Protein AF-A0A699XXW2-F1 (afdb_monomer_lite)

Sequence (55 aa):
LAQVTGTVSKEKRVEDVPVIRDFPEVFLEDLPGLPPPRQVEFRIDLIPGATPVAR

Foldseek 3Di:
DDDDDDPPPPPDDPCNPPVCVVCVVCPDPDHDPDDPDDPDDDDDDDDPPDDDDDD

Structure (mmCIF, N/CA/C/O backbone):
data_AF-A0A699XXW2-F1
#
_entry.id   AF-A0A699XXW2-F1
#
loop_
_atom_site.group_PDB
_atom_site.id
_atom_site.type_symbol
_atom_site.label_atom_id
_atom_site.label_alt_id
_atom_site.label_comp_id
_atom_site.label_asym_id
_atom_site.label_entity_id
_atom_site.label_seq_id
_atom_site.pdbx_PDB_ins_code
_atom_site.Cartn_x
_atom_site.Cartn_y
_atom_site.Cartn_z
_atom_site.occupancy
_atom_site.B_iso_or_equiv
_atom_site.auth_seq_id
_atom_site.auth_comp_id
_atom_site.auth_asym_id
_atom_site.auth_atom_id
_atom_site.pdbx_PDB_model_num
ATOM 1 N N . LEU A 1 1 ? -26.993 45.139 -2.540 1.00 52.72 1 LEU A N 1
ATOM 2 C CA . LEU A 1 1 ? -26.039 44.770 -1.470 1.00 52.72 1 LEU A CA 1
ATOM 3 C C . LEU A 1 1 ? -25.882 43.258 -1.523 1.00 52.72 1 LEU A C 1
ATOM 5 O O . LEU A 1 1 ? -26.880 42.577 -1.343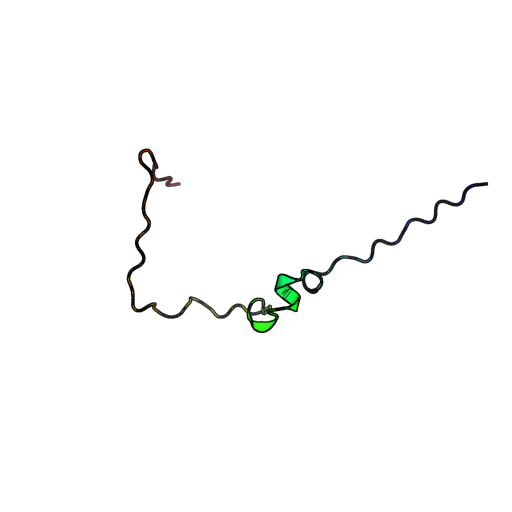 1.00 52.72 1 LEU A O 1
ATOM 9 N N . ALA A 1 2 ? -24.704 42.736 -1.863 1.00 61.12 2 ALA A N 1
ATOM 10 C CA . ALA A 1 2 ? -24.454 41.295 -1.839 1.00 61.12 2 ALA A CA 1
ATOM 11 C C . ALA A 1 2 ? -23.673 40.964 -0.565 1.00 61.12 2 ALA A C 1
ATOM 13 O O . ALA A 1 2 ? -22.636 41.575 -0.311 1.00 61.12 2 ALA A O 1
ATOM 14 N N . GLN A 1 3 ? -24.190 40.042 0.245 1.00 61.50 3 GLN A N 1
ATOM 15 C CA . GLN A 1 3 ? -23.457 39.505 1.386 1.00 61.50 3 GLN A CA 1
ATOM 16 C C . GLN A 1 3 ? -22.723 38.246 0.936 1.00 61.50 3 GLN A C 1
ATOM 18 O O . GLN A 1 3 ? -23.347 37.260 0.551 1.00 61.50 3 GLN A O 1
ATOM 23 N N . VAL A 1 4 ? -21.393 38.294 0.963 1.00 68.75 4 VAL A N 1
ATOM 24 C CA . VAL A 1 4 ? -20.552 37.109 0.797 1.00 68.75 4 VAL A CA 1
ATOM 25 C C . VAL A 1 4 ? -20.459 36.442 2.164 1.00 68.75 4 VAL A C 1
ATOM 27 O O . VAL A 1 4 ? -19.674 36.854 3.014 1.00 68.75 4 VAL A O 1
ATOM 30 N N . THR A 1 5 ? -21.288 35.431 2.406 1.00 69.12 5 THR A N 1
ATOM 31 C CA . THR A 1 5 ? -21.084 34.520 3.534 1.00 69.12 5 THR A CA 1
ATOM 32 C C . THR A 1 5 ? -19.981 33.550 3.140 1.00 69.12 5 THR A C 1
ATOM 34 O O . THR A 1 5 ? -20.192 32.692 2.282 1.00 69.12 5 THR A O 1
ATOM 37 N N . GLY A 1 6 ? -18.795 33.700 3.732 1.00 63.78 6 GLY A N 1
ATOM 38 C CA . GLY A 1 6 ? -17.748 32.691 3.618 1.00 63.78 6 GLY A CA 1
ATOM 39 C C . GLY A 1 6 ? -18.312 31.358 4.095 1.00 63.78 6 GLY A C 1
ATOM 40 O O . GLY A 1 6 ? -18.711 31.231 5.252 1.00 63.78 6 GLY A O 1
ATOM 41 N N . THR A 1 7 ? -18.414 30.380 3.199 1.00 66.38 7 THR A N 1
ATOM 42 C CA . THR A 1 7 ? -18.776 29.024 3.594 1.00 66.38 7 THR A CA 1
ATOM 43 C C . THR A 1 7 ? -17.657 28.527 4.491 1.00 66.38 7 THR A C 1
ATOM 45 O O . THR A 1 7 ? -16.536 28.340 4.017 1.00 66.38 7 THR A O 1
ATOM 48 N N . VAL A 1 8 ? -17.937 28.347 5.781 1.00 67.75 8 VAL A N 1
ATOM 49 C CA . VAL A 1 8 ? -17.034 27.625 6.675 1.00 67.75 8 VAL A CA 1
ATOM 50 C C . VAL A 1 8 ? -16.955 26.213 6.108 1.00 67.75 8 VAL A C 1
ATOM 52 O O . VAL A 1 8 ? -17.885 25.419 6.254 1.00 67.75 8 VAL A O 1
ATOM 55 N N . SER A 1 9 ? -15.903 25.930 5.341 1.00 67.00 9 SER A N 1
ATOM 56 C CA . SER A 1 9 ? -15.653 24.596 4.822 1.00 67.00 9 SER A CA 1
ATOM 57 C C . SER A 1 9 ? -15.455 23.704 6.031 1.00 67.00 9 SER A C 1
ATOM 59 O O . SER A 1 9 ? -14.501 23.895 6.783 1.00 67.00 9 SER A O 1
ATOM 61 N N . LYS A 1 10 ? -16.385 22.772 6.240 1.00 69.38 10 LYS A N 1
ATOM 62 C CA . LYS A 1 10 ? -16.240 21.730 7.250 1.00 69.38 10 LYS A CA 1
ATOM 63 C C . LYS A 1 10 ? -14.894 21.059 6.987 1.00 69.38 10 LYS A C 1
ATOM 65 O O . LYS A 1 10 ? -14.670 20.562 5.883 1.00 69.38 10 LYS A O 1
ATOM 70 N N . GLU A 1 11 ? -13.986 21.161 7.947 1.00 75.25 11 GLU A N 1
ATOM 71 C CA . GLU A 1 11 ? -12.659 20.573 7.844 1.00 75.25 11 GLU A CA 1
ATOM 72 C C . GLU A 1 11 ? -12.836 19.078 7.575 1.00 75.25 11 GLU A C 1
ATOM 74 O O . GLU A 1 11 ? -13.504 18.384 8.345 1.00 75.25 11 GLU A O 1
ATOM 79 N N . LYS A 1 12 ? -12.361 18.616 6.413 1.00 77.62 12 LYS A N 1
ATOM 80 C CA . LYS 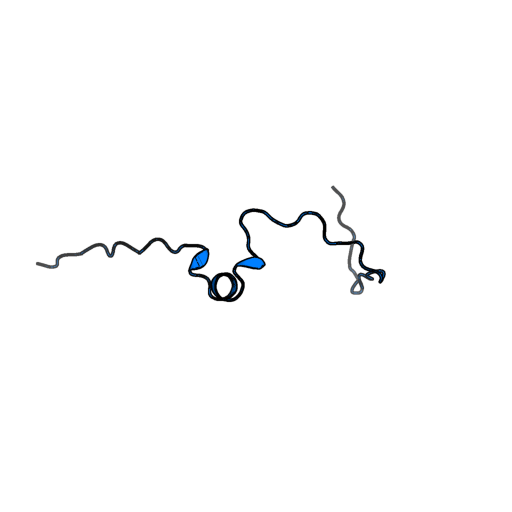A 1 12 ? -12.496 17.213 6.023 1.00 77.62 12 LYS A CA 1
ATOM 81 C C . LYS A 1 12 ? -11.555 16.407 6.895 1.00 77.62 12 LYS A C 1
ATOM 83 O O . LYS A 1 12 ? -10.344 16.630 6.854 1.00 77.62 12 LYS A O 1
ATOM 88 N N . ARG A 1 13 ? -12.117 15.489 7.668 1.00 82.94 13 ARG A N 1
ATOM 89 C CA . ARG A 1 13 ? -11.344 14.579 8.504 1.00 82.94 13 ARG A CA 1
ATOM 90 C C . ARG A 1 13 ? -10.892 13.389 7.666 1.00 82.94 13 ARG A C 1
ATOM 92 O O . ARG A 1 13 ? -11.494 13.079 6.638 1.00 82.94 13 ARG A O 1
ATOM 99 N N . VAL A 1 14 ? -9.829 12.716 8.090 1.00 80.88 14 VAL A N 1
ATOM 100 C CA . VAL A 1 14 ? -9.346 11.502 7.412 1.00 80.88 14 VAL A CA 1
ATOM 101 C C . VAL A 1 14 ? -10.429 10.416 7.437 1.00 80.88 14 VAL A C 1
ATOM 103 O O . VAL A 1 14 ? -10.659 9.728 6.447 1.00 80.88 14 VAL A O 1
ATOM 106 N N . GLU A 1 15 ? -11.193 10.373 8.522 1.00 83.06 15 GLU A N 1
ATOM 107 C CA . GLU A 1 15 ? -12.358 9.510 8.719 1.00 83.06 15 GLU A CA 1
ATOM 108 C C . GLU A 1 15 ? -13.485 9.732 7.685 1.00 83.06 15 GLU A C 1
ATOM 110 O O . GLU A 1 15 ? -14.330 8.856 7.501 1.00 83.06 15 GLU A O 1
ATOM 115 N N . ASP A 1 16 ? -13.504 10.871 6.977 1.00 86.25 16 ASP A N 1
ATOM 116 C CA . ASP A 1 16 ? -14.484 11.142 5.915 1.00 86.25 16 ASP A CA 1
ATOM 117 C C . ASP A 1 16 ? -14.141 10.424 4.595 1.00 86.25 16 ASP A C 1
ATOM 119 O O . ASP A 1 16 ? -14.957 10.400 3.664 1.00 86.25 16 ASP A O 1
ATOM 123 N N . VAL A 1 17 ? -12.941 9.845 4.476 1.00 88.62 17 VAL A N 1
ATOM 124 C CA . VAL A 1 17 ? -12.542 9.079 3.292 1.00 88.62 17 VAL A CA 1
ATOM 125 C C . VAL A 1 17 ? -13.278 7.730 3.307 1.00 88.62 17 VAL A C 1
ATOM 127 O O . VAL A 1 17 ? -13.120 6.970 4.263 1.00 88.62 17 VAL A O 1
ATOM 130 N N . PRO A 1 18 ? -14.034 7.370 2.246 1.00 88.88 18 PRO A N 1
ATOM 131 C CA . PRO A 1 18 ? -14.847 6.151 2.231 1.00 88.88 18 PRO A CA 1
ATOM 132 C C . PRO A 1 18 ? -14.074 4.882 2.599 1.00 88.88 18 PRO A C 1
ATOM 134 O O . PRO A 1 18 ? -14.546 4.103 3.413 1.00 88.88 18 PRO A O 1
ATOM 137 N N . VAL A 1 19 ? -12.845 4.722 2.091 1.00 88.12 19 VAL A N 1
ATOM 138 C CA . VAL A 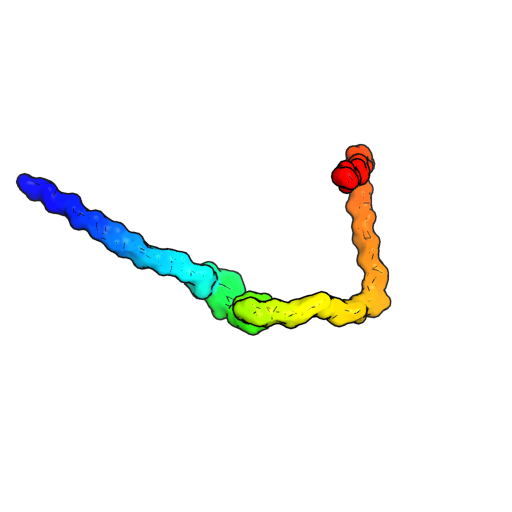1 19 ? -12.013 3.545 2.392 1.00 88.12 19 VAL A CA 1
ATOM 139 C C . VAL A 1 19 ? -11.625 3.443 3.870 1.00 88.12 19 VAL A C 1
ATOM 141 O O . VAL A 1 19 ? -11.473 2.347 4.385 1.00 88.12 19 VAL A O 1
ATOM 144 N N . ILE A 1 20 ? -11.481 4.570 4.565 1.00 85.88 20 ILE A N 1
ATOM 145 C CA . ILE A 1 20 ? -11.098 4.594 5.982 1.00 85.88 20 ILE A CA 1
ATOM 146 C C . ILE A 1 20 ? -12.320 4.281 6.843 1.00 85.88 20 ILE A C 1
ATOM 148 O O . ILE A 1 20 ? -12.235 3.494 7.781 1.00 85.88 20 ILE A O 1
ATOM 152 N N . ARG A 1 21 ? -13.483 4.827 6.470 1.00 86.38 21 ARG A N 1
ATOM 153 C CA . ARG A 1 21 ? -14.759 4.535 7.131 1.00 86.38 21 ARG A CA 1
ATOM 154 C C . ARG A 1 21 ? -15.191 3.079 6.969 1.00 86.38 21 ARG A C 1
ATOM 156 O O . ARG A 1 21 ? -15.748 2.512 7.903 1.00 86.38 21 ARG A O 1
ATOM 163 N N . ASP A 1 22 ? -14.971 2.502 5.793 1.00 90.56 22 ASP A N 1
ATOM 164 C CA . ASP A 1 22 ? -15.379 1.131 5.492 1.00 90.56 22 ASP A CA 1
ATOM 165 C C . ASP A 1 22 ? -14.404 0.095 6.102 1.00 90.56 22 ASP A C 1
ATOM 167 O O . ASP A 1 22 ? -14.777 -1.066 6.249 1.00 90.56 22 ASP A O 1
ATOM 171 N N . PHE A 1 23 ? -13.188 0.514 6.499 1.00 86.38 23 PHE A N 1
ATOM 172 C CA . PHE A 1 23 ? -12.147 -0.339 7.096 1.00 86.38 23 PHE A CA 1
ATOM 173 C C . PHE A 1 23 ? -11.431 0.327 8.294 1.00 86.38 23 PHE A C 1
ATOM 175 O O . PHE A 1 23 ? -10.214 0.543 8.249 1.00 86.38 23 PHE A O 1
ATOM 182 N N . PRO A 1 24 ? -12.144 0.649 9.388 1.00 80.00 24 PRO A N 1
ATOM 183 C CA . PRO A 1 24 ? -11.570 1.398 10.505 1.00 80.00 24 PRO A CA 1
ATOM 184 C C . PRO A 1 24 ? -10.455 0.631 11.238 1.00 80.00 24 PRO A C 1
ATOM 186 O O . PRO A 1 24 ? -9.509 1.249 11.719 1.00 80.00 24 PRO A O 1
ATOM 189 N N . GLU A 1 25 ? -10.498 -0.706 11.276 1.00 78.94 25 GLU A N 1
ATOM 190 C CA . GLU A 1 25 ? -9.435 -1.533 11.874 1.00 78.94 25 GLU A CA 1
ATOM 191 C C . GLU A 1 25 ? -8.145 -1.646 11.040 1.00 78.94 25 GLU A C 1
ATOM 193 O O . GLU A 1 25 ? -7.119 -2.091 11.555 1.00 78.94 25 GLU A O 1
ATOM 198 N N . VAL A 1 26 ? -8.169 -1.268 9.758 1.00 78.50 26 VAL A N 1
ATOM 199 C CA . VAL A 1 26 ? -6.977 -1.300 8.885 1.00 78.50 26 VAL A CA 1
ATOM 200 C C . VAL A 1 26 ? -6.150 -0.025 9.042 1.00 78.50 26 VAL A C 1
ATOM 202 O O . VAL A 1 26 ? -4.930 -0.045 8.887 1.00 78.50 26 VAL A O 1
ATOM 205 N N . PHE A 1 27 ? -6.818 1.078 9.373 1.00 74.44 27 PHE A N 1
ATOM 206 C CA . PHE A 1 27 ? -6.233 2.407 9.519 1.00 74.44 27 PHE A CA 1
ATOM 207 C C . PHE A 1 27 ? -6.298 2.874 10.976 1.00 74.44 27 PHE A C 1
ATOM 209 O O . PHE A 1 27 ? -6.676 4.010 11.256 1.00 74.44 27 PHE A O 1
ATOM 216 N N . LEU A 1 28 ? -5.953 1.981 11.908 1.00 73.69 28 LEU A N 1
ATOM 217 C CA . LEU A 1 28 ? -5.795 2.340 13.315 1.00 73.69 28 LEU A CA 1
ATOM 218 C C . LEU A 1 28 ? -4.693 3.399 13.462 1.00 73.69 28 LEU A C 1
ATOM 220 O O . LEU A 1 28 ? -3.690 3.360 12.746 1.00 73.69 28 LEU A O 1
ATOM 224 N N . GLU A 1 29 ? -4.868 4.326 14.410 1.00 72.19 29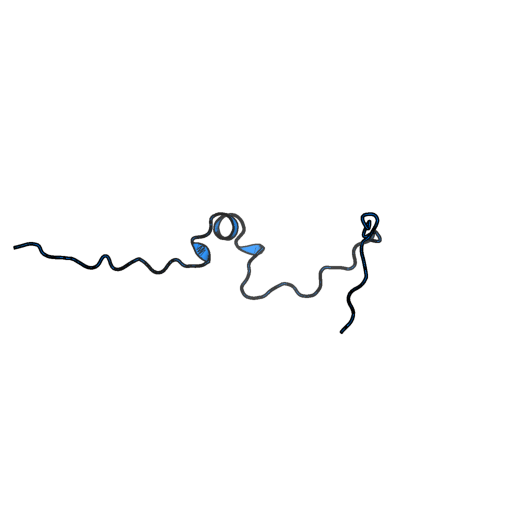 GLU A N 1
ATOM 225 C CA . GLU A 1 29 ? -3.824 5.307 14.751 1.00 72.19 29 GLU A CA 1
ATOM 226 C C . GLU A 1 29 ? -2.524 4.607 15.186 1.00 72.19 29 GLU A C 1
ATOM 228 O O . GLU A 1 29 ? -1.426 5.059 14.861 1.00 72.19 29 GLU A O 1
ATOM 233 N N . ASP A 1 30 ? -2.666 3.443 15.828 1.00 72.12 30 ASP A N 1
ATOM 234 C CA . ASP A 1 30 ? -1.588 2.503 16.101 1.00 72.12 30 ASP A CA 1
ATOM 235 C C . ASP A 1 30 ? -1.501 1.465 14.974 1.00 72.12 30 ASP A C 1
ATOM 237 O O . ASP A 1 30 ? -2.325 0.551 14.875 1.00 72.12 30 ASP A O 1
ATOM 241 N N . LEU A 1 31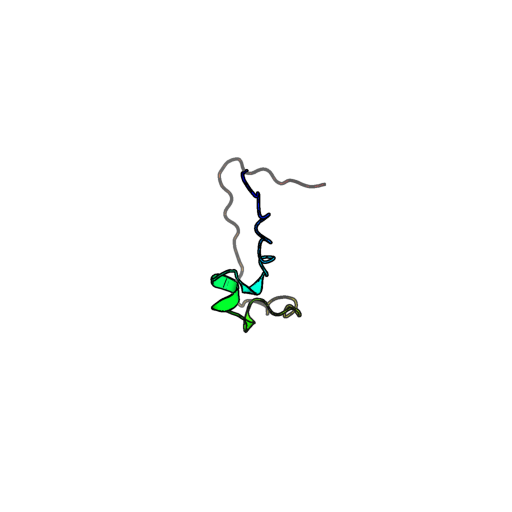 ? -0.482 1.572 14.120 1.00 70.00 31 LEU A N 1
ATOM 242 C CA . LEU A 1 31 ? -0.225 0.542 13.114 1.00 70.00 31 LEU A CA 1
ATOM 243 C C . LEU A 1 31 ? 0.203 -0.760 13.815 1.00 70.00 31 LEU A C 1
ATOM 245 O O . LEU A 1 31 ? 1.136 -0.725 14.629 1.00 70.00 31 LEU A O 1
ATOM 249 N N . PRO A 1 32 ? -0.388 -1.931 13.483 1.00 66.62 32 PRO A N 1
ATOM 250 C CA . PRO A 1 32 ? 0.259 -3.191 13.825 1.00 66.62 32 PRO A CA 1
ATOM 251 C C . PRO A 1 32 ? 1.650 -3.138 13.186 1.00 66.62 32 PRO A C 1
ATOM 253 O O . PRO A 1 32 ? 1.779 -2.614 12.084 1.00 66.62 32 PRO A O 1
ATOM 256 N N . GLY A 1 33 ? 2.688 -3.573 13.904 1.00 73.81 33 GLY A N 1
ATOM 257 C CA . GLY A 1 33 ? 4.086 -3.404 13.493 1.00 73.81 33 GLY A CA 1
ATOM 258 C C . GLY A 1 33 ? 4.449 -4.067 12.152 1.00 73.81 33 GLY A C 1
ATOM 259 O O . GLY A 1 33 ? 3.690 -4.092 11.188 1.00 73.81 33 GLY A O 1
ATOM 260 N N . LEU A 1 34 ? 5.657 -4.623 12.034 1.00 76.75 34 LEU A N 1
ATOM 261 C CA . LEU A 1 34 ? 6.002 -5.341 10.802 1.00 76.75 34 LEU A CA 1
ATOM 262 C C . LEU A 1 34 ? 4.971 -6.453 10.527 1.00 76.75 34 LEU A C 1
ATOM 264 O O . LEU A 1 34 ? 4.587 -7.163 11.463 1.00 76.75 34 LEU A O 1
ATOM 268 N N . PRO A 1 35 ? 4.524 -6.626 9.267 1.00 72.69 35 PRO A N 1
ATOM 269 C CA . PRO A 1 35 ? 3.616 -7.708 8.929 1.00 72.69 35 PRO A CA 1
ATOM 270 C C . PRO A 1 35 ? 4.249 -9.049 9.332 1.00 72.69 35 PRO A C 1
ATOM 272 O O . PRO A 1 35 ? 5.478 -9.180 9.275 1.00 72.69 35 PRO A O 1
ATOM 275 N N . PRO A 1 36 ? 3.444 -10.058 9.713 1.00 77.31 36 PRO A N 1
ATOM 276 C CA . PRO A 1 36 ? 3.966 -11.373 10.055 1.00 77.31 36 PRO A CA 1
ATOM 277 C C . PRO A 1 36 ? 4.872 -11.925 8.944 1.00 77.31 36 PRO A C 1
ATOM 279 O O . PRO A 1 36 ? 4.645 -11.617 7.765 1.00 77.31 36 PRO A O 1
ATOM 282 N N . PRO A 1 37 ? 5.865 -12.770 9.281 1.00 80.62 37 PRO A N 1
ATOM 283 C CA . PRO A 1 37 ? 6.650 -13.481 8.284 1.00 80.62 37 PRO A CA 1
ATOM 284 C C . PRO A 1 37 ? 5.701 -14.201 7.331 1.00 80.62 37 PRO A C 1
ATOM 286 O O . PRO A 1 37 ? 4.926 -15.072 7.729 1.00 80.62 37 PRO A O 1
ATOM 289 N N . ARG A 1 38 ? 5.714 -13.796 6.065 1.00 79.94 38 ARG A N 1
ATOM 290 C CA . ARG A 1 38 ? 4.868 -14.423 5.059 1.00 79.94 38 ARG A CA 1
ATOM 291 C C . ARG A 1 38 ? 5.550 -15.730 4.643 1.00 79.94 38 ARG A C 1
ATOM 293 O O . ARG A 1 38 ? 6.757 -15.748 4.433 1.00 79.94 38 ARG A O 1
ATOM 300 N N . GLN A 1 39 ? 4.790 -16.820 4.534 1.00 81.88 39 GLN A N 1
ATOM 301 C CA . GLN A 1 39 ? 5.341 -18.149 4.218 1.00 81.88 39 GLN A CA 1
ATOM 302 C C . GLN A 1 39 ? 5.892 -18.274 2.788 1.00 81.88 39 GLN A C 1
ATOM 304 O O . GLN A 1 39 ? 6.594 -19.236 2.492 1.00 81.88 39 GLN A O 1
ATOM 309 N N . VAL A 1 40 ? 5.572 -17.329 1.902 1.00 81.25 40 VAL A N 1
ATOM 310 C CA . VAL A 1 40 ? 6.045 -17.311 0.516 1.00 81.25 40 VAL A CA 1
ATOM 311 C C . VAL A 1 40 ? 7.047 -16.185 0.313 1.00 81.25 40 VAL A C 1
ATOM 313 O O . VAL A 1 40 ? 6.880 -15.086 0.841 1.00 81.25 40 VAL A O 1
ATOM 316 N N . GLU A 1 41 ? 8.084 -16.461 -0.468 1.00 79.75 41 GLU A N 1
ATOM 317 C CA . GLU A 1 41 ? 9.054 -15.463 -0.896 1.00 79.75 41 GLU A CA 1
ATOM 318 C C . GLU A 1 41 ? 8.445 -14.577 -1.994 1.00 79.75 41 GLU A C 1
ATOM 320 O O . GLU A 1 41 ? 7.921 -15.071 -2.995 1.00 79.75 41 GLU A O 1
ATOM 325 N N . PHE A 1 42 ? 8.485 -13.255 -1.808 1.00 76.56 42 PHE A N 1
ATOM 326 C CA . PHE A 1 42 ? 7.989 -12.306 -2.809 1.00 76.56 42 PHE A CA 1
ATOM 327 C C . PHE A 1 42 ? 9.076 -12.054 -3.830 1.00 76.56 42 PHE A C 1
ATOM 329 O O . PHE A 1 42 ? 10.183 -11.644 -3.483 1.00 76.56 42 PHE A O 1
ATOM 336 N N . ARG A 1 43 ? 8.729 -12.249 -5.096 1.00 84.56 43 ARG A N 1
ATOM 337 C CA . ARG A 1 43 ? 9.562 -11.842 -6.220 1.00 84.56 43 ARG A CA 1
ATOM 338 C C . ARG A 1 43 ? 9.116 -10.465 -6.687 1.00 84.56 43 ARG A C 1
ATOM 340 O O . ARG A 1 43 ? 7.920 -10.198 -6.765 1.00 84.56 43 ARG A O 1
ATOM 347 N N . ILE A 1 44 ? 10.083 -9.598 -6.966 1.00 86.44 44 ILE A N 1
ATOM 348 C CA . ILE A 1 44 ? 9.843 -8.328 -7.646 1.00 86.44 44 ILE A CA 1
ATOM 349 C C . ILE A 1 44 ? 10.313 -8.524 -9.079 1.00 86.44 44 ILE A C 1
ATOM 351 O O . ILE A 1 44 ? 11.513 -8.632 -9.329 1.00 86.44 44 ILE A O 1
ATOM 355 N N . ASP A 1 45 ? 9.362 -8.586 -10.002 1.00 89.88 45 ASP A N 1
ATOM 356 C CA . ASP A 1 45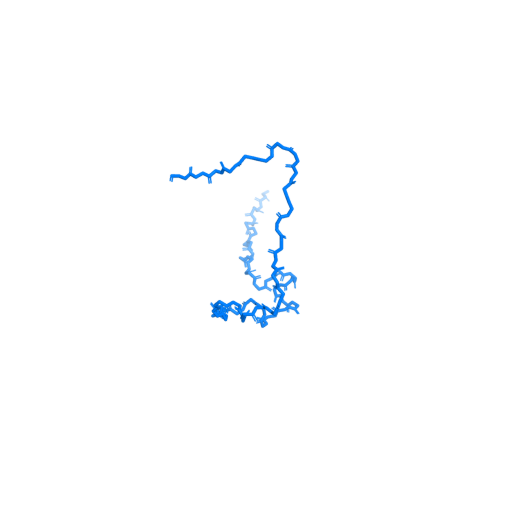 ? 9.678 -8.650 -11.420 1.00 89.88 45 ASP A CA 1
ATOM 357 C C . ASP A 1 45 ? 10.050 -7.251 -11.912 1.00 89.88 45 ASP A C 1
ATOM 359 O O . ASP A 1 45 ? 9.317 -6.279 -11.715 1.00 89.88 45 ASP A O 1
ATOM 363 N N . LEU A 1 46 ? 11.216 -7.143 -12.544 1.00 91.62 46 LEU A N 1
ATOM 364 C CA . LEU A 1 46 ? 11.676 -5.898 -13.142 1.00 91.62 46 LEU A CA 1
ATOM 365 C C . LEU A 1 46 ? 11.316 -5.872 -14.623 1.00 91.62 46 LEU A C 1
ATOM 367 O O . LEU A 1 46 ? 11.532 -6.842 -15.351 1.00 91.62 46 LEU A O 1
ATOM 371 N N . ILE A 1 47 ? 10.820 -4.726 -15.085 1.00 94.62 47 ILE A N 1
ATOM 372 C CA . ILE A 1 47 ? 10.710 -4.468 -16.519 1.00 94.62 47 ILE A CA 1
ATOM 373 C C . ILE A 1 47 ? 12.115 -4.312 -17.131 1.00 94.62 47 ILE A C 1
ATOM 375 O O . ILE A 1 47 ? 13.025 -3.813 -16.457 1.00 94.62 47 ILE A O 1
ATOM 379 N N . PRO A 1 48 ? 12.319 -4.688 -18.407 1.00 95.12 48 PRO A N 1
ATOM 380 C CA . PRO A 1 48 ? 13.577 -4.424 -19.097 1.00 95.12 48 PRO A CA 1
ATOM 381 C C . PRO A 1 48 ? 13.941 -2.933 -19.034 1.00 95.12 48 PRO A C 1
ATOM 383 O O . PRO A 1 48 ? 13.125 -2.079 -19.373 1.00 95.12 48 PRO A O 1
ATOM 386 N N . GLY A 1 49 ? 15.163 -2.620 -18.592 1.00 92.81 49 GLY A N 1
ATOM 387 C CA . GLY A 1 49 ? 15.641 -1.239 -18.437 1.00 92.81 49 GLY A CA 1
ATOM 388 C C . GLY A 1 49 ? 15.402 -0.610 -17.060 1.00 92.81 49 GLY A C 1
ATOM 389 O O . GLY A 1 49 ? 15.738 0.557 -16.873 1.00 92.81 49 GLY A O 1
ATOM 390 N N . ALA A 1 50 ? 14.862 -1.353 -16.088 1.00 93.38 50 ALA A N 1
ATOM 391 C CA . ALA A 1 50 ? 14.855 -0.910 -14.698 1.00 93.38 50 ALA A CA 1
ATOM 392 C C . ALA A 1 50 ? 16.294 -0.787 -14.163 1.00 93.38 50 ALA A C 1
ATOM 394 O O . ALA A 1 50 ? 17.075 -1.738 -14.228 1.00 93.38 50 ALA A O 1
ATOM 395 N N . THR A 1 51 ? 16.625 0.374 -13.601 1.00 92.38 51 THR A N 1
ATOM 396 C CA . THR A 1 51 ? 17.948 0.656 -13.030 1.00 92.38 51 THR A CA 1
ATOM 397 C C . THR A 1 51 ? 17.820 0.800 -11.516 1.00 92.38 51 THR A C 1
ATOM 399 O O . THR A 1 51 ? 16.940 1.535 -11.059 1.00 92.38 51 THR A O 1
ATOM 402 N N . PRO A 1 52 ? 18.665 0.128 -10.713 1.00 88.06 52 PRO A N 1
ATOM 403 C CA . PRO A 1 52 ? 18.652 0.316 -9.271 1.00 88.06 52 PRO A CA 1
ATOM 404 C C . PRO A 1 52 ? 19.062 1.749 -8.926 1.00 88.06 52 PRO A C 1
ATOM 406 O O . PRO A 1 52 ? 20.012 2.292 -9.490 1.00 88.06 52 PRO A O 1
ATOM 409 N N . VAL A 1 53 ? 18.355 2.350 -7.973 1.00 88.75 53 VAL A N 1
ATOM 410 C CA . VAL A 1 53 ? 18.717 3.649 -7.404 1.00 88.75 53 VAL A CA 1
ATOM 411 C C . VAL A 1 53 ? 19.248 3.404 -5.999 1.00 88.75 53 VAL A C 1
ATOM 413 O O . VAL A 1 53 ? 18.531 2.891 -5.143 1.00 88.75 53 VAL A O 1
ATOM 416 N N . ALA A 1 54 ? 20.506 3.767 -5.776 1.00 84.19 54 ALA A N 1
ATOM 417 C CA . ALA A 1 54 ? 21.124 3.833 -4.457 1.00 84.19 54 ALA A CA 1
ATOM 418 C C . ALA A 1 54 ? 21.449 5.300 -4.138 1.00 84.19 54 ALA A C 1
ATOM 420 O O . ALA A 1 54 ? 21.705 6.082 -5.057 1.00 84.19 54 ALA A O 1
ATOM 421 N N . ARG A 1 55 ? 21.404 5.672 -2.856 1.00 69.56 55 ARG A N 1
ATOM 422 C CA . ARG A 1 55 ? 21.871 6.974 -2.364 1.00 69.56 55 ARG A CA 1
ATOM 423 C C . ARG A 1 55 ? 23.238 6.805 -1.714 1.00 69.56 55 ARG A C 1
ATOM 425 O O . ARG A 1 55 ? 23.431 5.749 -1.072 1.00 69.56 55 ARG A O 1
#

Secondary structure (DSSP, 8-state):
---------PPPPGGGSHHHHH-TTTS-SS---SPP--SSPPP-PPPTT------

Organism: Tanacetum cinerariifolium (NCBI:txid118510)

pLDDT: mean 79.03, std 9.68, range [52.72, 95.12]

Radius of gyration: 22.37 Å; chains: 1; bounding box: 48×63×35 Å